Protein AF-A0AAD8L6P0-F1 (afdb_monomer_lite)

Foldseek 3Di:
DPPPPPPPPPPPDDLDAQDPVNVVVVQDRRNDPQVVDPDHPVRVVVVCVVPDDDDDPDPDDPVVVVVVDDDDDPDDDPDDDDDDPDPDDDDDDDDDDDDDDDDD

pLDDT: mean 74.45, std 14.1, range [35.62, 94.12]

Sequence (104 aa):
MDSDFEDDFDQSKPKTDTSAEEARNGKDIQGIPWERLNFTRDKYRETRLKQYKNYENLPHSREDLEKECKKVDKGHTFYDFQFNTRLVKPTVVHFQIKISAPMS

Secondary structure (DSSP, 8-state):
----------TTS------HHHHHTT--TT---GGGSSS-HHHHHHHHHHH-----S-SS-HHHHHHH-----TT-----------SSPP---------PPPP-

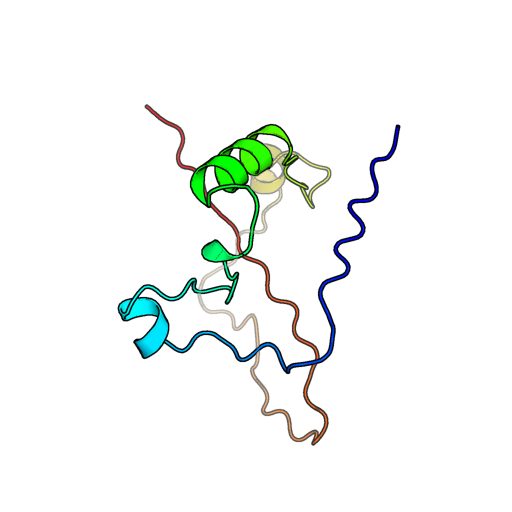Radius of gyration: 20.82 Å; chains: 1; bounding box: 46×39×52 Å

Organism: Tagetes erecta (NCBI:txid13708)

Structure (mmCIF, N/CA/C/O backbone):
data_AF-A0AAD8L6P0-F1
#
_entry.id   AF-A0AAD8L6P0-F1
#
loop_
_atom_site.group_PDB
_atom_site.id
_atom_site.type_symbol
_atom_site.label_atom_id
_atom_site.label_alt_id
_atom_site.label_comp_id
_atom_site.label_asym_id
_atom_site.label_entity_id
_atom_site.label_seq_id
_atom_site.pdbx_PDB_ins_code
_atom_site.Cartn_x
_atom_site.Cartn_y
_atom_site.Cartn_z
_atom_site.occupancy
_atom_site.B_iso_or_equiv
_atom_site.auth_seq_id
_atom_site.auth_comp_id
_atom_site.auth_asym_id
_atom_site.auth_atom_id
_atom_site.pdbx_PDB_model_num
ATOM 1 N N . MET A 1 1 ? 16.957 22.060 -7.444 1.00 35.62 1 MET A N 1
ATOM 2 C CA . MET A 1 1 ? 16.813 21.508 -8.801 1.00 35.62 1 MET A CA 1
ATOM 3 C C . MET A 1 1 ? 15.852 20.348 -8.673 1.00 35.62 1 MET A C 1
ATOM 5 O O . MET A 1 1 ? 16.286 19.245 -8.366 1.00 35.62 1 MET A O 1
ATOM 9 N N . ASP A 1 2 ? 14.556 20.650 -8.751 1.00 43.09 2 ASP A N 1
ATOM 10 C CA . ASP A 1 2 ? 13.494 19.646 -8.784 1.00 43.09 2 ASP A CA 1
ATOM 11 C C . ASP A 1 2 ? 13.586 18.933 -10.129 1.00 43.09 2 ASP A C 1
ATOM 13 O O . ASP A 1 2 ? 13.262 19.502 -11.168 1.00 43.09 2 ASP A O 1
ATOM 17 N N . SER A 1 3 ? 14.134 17.719 -10.118 1.00 44.94 3 SER A N 1
ATOM 18 C CA . SER A 1 3 ? 14.072 16.836 -11.277 1.00 44.94 3 SER A CA 1
ATOM 19 C C . SER A 1 3 ? 12.751 16.093 -11.183 1.00 44.94 3 SER A C 1
ATOM 21 O O . SER A 1 3 ? 12.696 14.991 -10.638 1.00 44.94 3 SER A O 1
ATOM 23 N N . ASP A 1 4 ? 11.699 16.744 -11.668 1.00 50.22 4 ASP A N 1
ATOM 24 C CA . ASP A 1 4 ? 10.451 16.092 -12.039 1.00 50.22 4 ASP A CA 1
ATOM 25 C C . ASP A 1 4 ? 10.802 14.989 -13.043 1.00 50.22 4 ASP A C 1
ATOM 27 O O . ASP A 1 4 ? 11.258 15.250 -14.160 1.00 50.22 4 ASP A O 1
ATOM 31 N N . PHE A 1 5 ? 10.771 13.740 -12.582 1.00 48.50 5 PHE A N 1
ATOM 32 C CA . PHE A 1 5 ? 10.959 12.591 -13.451 1.00 48.50 5 PHE A CA 1
ATOM 33 C C . PHE A 1 5 ? 9.634 12.413 -14.184 1.00 48.50 5 PHE A C 1
ATOM 35 O O . PHE A 1 5 ? 8.760 11.678 -13.729 1.00 48.50 5 PHE A O 1
ATOM 42 N N . GLU A 1 6 ? 9.490 13.162 -15.275 1.00 46.22 6 GLU A N 1
ATOM 43 C CA . GLU A 1 6 ? 8.468 12.987 -16.303 1.00 46.22 6 GLU A CA 1
ATOM 44 C C . GLU A 1 6 ? 8.579 11.549 -16.842 1.00 46.22 6 GLU A C 1
ATOM 46 O O . GLU A 1 6 ? 9.309 11.258 -17.791 1.00 46.22 6 GLU A O 1
ATOM 51 N N . ASP A 1 7 ? 7.910 10.616 -16.162 1.00 47.59 7 ASP A N 1
ATOM 52 C CA . ASP A 1 7 ? 7.713 9.244 -16.618 1.00 47.59 7 ASP A CA 1
ATOM 53 C C . ASP A 1 7 ? 6.599 9.274 -17.667 1.00 47.59 7 ASP A C 1
ATOM 55 O O . ASP A 1 7 ? 5.437 8.966 -17.389 1.00 47.59 7 ASP A O 1
ATOM 59 N N . ASP A 1 8 ? 6.962 9.705 -18.877 1.00 42.44 8 ASP A N 1
ATOM 60 C CA . ASP A 1 8 ? 6.143 9.596 -20.086 1.00 42.44 8 ASP A CA 1
ATOM 61 C C . ASP A 1 8 ? 6.010 8.112 -20.470 1.00 42.44 8 ASP A C 1
ATOM 63 O O . ASP A 1 8 ? 6.607 7.595 -21.418 1.00 42.44 8 ASP A O 1
ATOM 67 N N . PHE A 1 9 ? 5.275 7.368 -19.644 1.00 55.41 9 PHE A N 1
ATOM 68 C CA . PHE A 1 9 ? 4.917 5.988 -19.909 1.00 55.41 9 PHE A CA 1
ATOM 69 C C . PHE A 1 9 ? 3.702 5.997 -20.834 1.00 55.41 9 PHE A C 1
ATOM 71 O O . PHE A 1 9 ? 2.563 6.132 -20.382 1.00 55.41 9 PHE A O 1
ATOM 78 N N . ASP A 1 10 ? 3.983 5.858 -22.132 1.00 45.75 10 ASP A N 1
ATOM 79 C CA . ASP A 1 10 ? 3.050 5.577 -23.228 1.00 45.75 10 ASP A CA 1
ATOM 80 C C . ASP A 1 10 ? 1.750 4.906 -22.732 1.00 45.75 10 ASP A C 1
ATOM 82 O O . ASP A 1 10 ? 1.713 3.730 -22.349 1.00 45.75 10 ASP A O 1
ATOM 86 N N . GLN A 1 11 ? 0.670 5.694 -22.711 1.00 48.28 11 GLN A N 1
ATOM 87 C CA . GLN A 1 11 ? -0.653 5.339 -22.184 1.00 48.28 11 GLN A CA 1
ATOM 88 C C . GLN A 1 11 ? -1.438 4.373 -23.097 1.00 48.28 11 GLN A C 1
ATOM 90 O O . GLN A 1 11 ? -2.647 4.206 -22.934 1.00 48.28 11 GLN A O 1
ATOM 95 N N . SER A 1 12 ? -0.799 3.726 -24.076 1.00 47.31 12 SER A N 1
ATOM 96 C CA . SER A 1 12 ? -1.510 3.023 -25.153 1.00 47.31 12 SER A CA 1
ATOM 97 C C . SER A 1 12 ? -1.880 1.558 -24.885 1.00 47.31 12 SER A C 1
ATOM 99 O O . SER A 1 12 ? -2.527 0.937 -25.734 1.00 47.31 12 SER A O 1
ATOM 101 N N . LYS A 1 13 ? -1.553 0.970 -23.723 1.00 50.75 13 LYS A N 1
ATOM 102 C CA . LYS A 1 13 ? -2.043 -0.376 -23.357 1.00 50.75 13 LYS A CA 1
ATOM 103 C C . LYS A 1 13 ? -2.543 -0.435 -21.914 1.00 50.75 13 LYS A C 1
ATOM 105 O O . LYS A 1 13 ? -1.857 0.068 -21.024 1.00 50.75 13 LYS A O 1
ATOM 110 N N . PRO A 1 14 ? -3.701 -1.075 -21.649 1.00 51.81 14 PRO A N 1
ATOM 111 C CA . PRO A 1 14 ? -4.155 -1.286 -20.281 1.00 51.81 14 PRO A CA 1
ATOM 112 C C . PRO A 1 14 ? -3.066 -2.051 -19.523 1.00 51.81 14 PRO A C 1
ATOM 114 O O . PRO A 1 14 ? -2.625 -3.110 -19.972 1.00 51.81 14 PRO A O 1
ATOM 117 N N . LYS A 1 15 ? -2.597 -1.488 -18.403 1.00 61.94 15 LYS A N 1
ATOM 118 C CA . LYS A 1 15 ? -1.670 -2.151 -17.480 1.00 61.94 15 LYS A CA 1
ATOM 119 C C . LYS A 1 15 ? -2.396 -3.369 -16.908 1.00 61.94 15 LYS A C 1
ATOM 121 O O . LYS A 1 15 ? -3.161 -3.242 -15.960 1.00 61.94 15 LYS A O 1
ATOM 126 N N . THR A 1 16 ? -2.246 -4.525 -17.546 1.00 66.94 16 THR A N 1
ATOM 127 C CA . THR A 1 16 ? -2.823 -5.775 -17.054 1.00 66.94 16 THR A CA 1
ATOM 128 C C . THR A 1 16 ? -2.101 -6.162 -15.772 1.00 66.94 16 THR A C 1
ATOM 130 O O . THR A 1 16 ? -0.872 -6.271 -15.774 1.00 66.94 16 THR A O 1
ATOM 133 N N . ASP A 1 17 ? -2.858 -6.379 -14.698 1.00 80.44 17 ASP A N 1
ATOM 134 C CA . ASP A 1 17 ? -2.324 -6.880 -13.435 1.00 80.44 17 ASP A CA 1
ATOM 135 C C . ASP A 1 17 ? -1.506 -8.164 -13.654 1.00 80.44 17 ASP A C 1
ATOM 137 O O . ASP A 1 17 ? -1.806 -8.985 -14.527 1.00 80.44 17 ASP A O 1
ATOM 141 N N . THR A 1 18 ? -0.456 -8.349 -12.853 1.00 87.69 18 THR A N 1
ATOM 142 C CA . THR A 1 18 ? 0.308 -9.599 -12.842 1.00 87.69 18 THR A CA 1
ATOM 143 C C . THR A 1 18 ? -0.494 -10.671 -12.113 1.00 87.69 18 THR A C 1
ATOM 145 O O . THR A 1 18 ? -0.733 -10.580 -10.908 1.00 87.69 18 THR A O 1
ATOM 148 N N . SER A 1 19 ? -0.892 -11.716 -12.837 1.00 88.88 19 SER A N 1
ATOM 149 C CA . SER A 1 19 ? -1.562 -12.872 -12.238 1.00 88.88 19 SER A CA 1
ATOM 150 C C . SER A 1 19 ? -0.601 -13.698 -11.371 1.00 88.88 19 SER A C 1
ATOM 152 O O . SER A 1 19 ? 0.622 -13.643 -11.521 1.00 88.88 19 SER A O 1
ATOM 154 N N . ALA A 1 20 ? -1.149 -14.523 -10.474 1.00 90.38 20 ALA A N 1
ATOM 155 C CA . ALA A 1 20 ? -0.341 -15.385 -9.609 1.00 90.38 20 ALA A CA 1
ATOM 156 C C . ALA A 1 20 ? 0.514 -16.395 -10.398 1.00 90.38 20 ALA A C 1
ATOM 158 O O . ALA A 1 20 ? 1.604 -16.752 -9.959 1.00 90.38 20 ALA A O 1
ATOM 159 N N . GLU A 1 21 ? 0.026 -16.867 -11.547 1.00 93.62 21 GLU A N 1
ATOM 160 C CA . GLU A 1 21 ? 0.779 -17.758 -12.433 1.00 93.62 21 GLU A CA 1
ATOM 161 C C . GLU A 1 21 ? 1.953 -17.036 -13.090 1.00 93.62 21 GLU A C 1
ATOM 163 O O . GLU A 1 21 ? 3.084 -17.509 -13.015 1.00 93.62 21 GLU A O 1
ATOM 168 N N . GLU A 1 22 ? 1.718 -15.848 -13.642 1.00 91.81 22 GLU A N 1
ATOM 169 C CA . GLU A 1 22 ? 2.785 -15.053 -14.246 1.00 91.81 22 GLU A CA 1
ATOM 170 C C . GLU A 1 22 ? 3.844 -14.629 -13.218 1.00 91.81 22 GLU A C 1
ATOM 172 O O . GLU A 1 22 ? 5.035 -14.653 -13.527 1.00 91.81 22 GLU A O 1
ATOM 177 N N . ALA A 1 23 ? 3.437 -14.289 -11.989 1.00 91.12 23 ALA A N 1
ATOM 178 C CA . ALA A 1 23 ? 4.366 -13.969 -10.904 1.00 91.12 23 ALA A CA 1
ATOM 179 C C . ALA A 1 23 ? 5.286 -15.152 -10.571 1.00 91.12 23 ALA A C 1
ATOM 181 O O . ALA A 1 23 ? 6.490 -14.971 -10.386 1.00 91.12 23 ALA A O 1
ATOM 182 N N . ARG A 1 24 ? 4.737 -16.377 -10.528 1.00 94.12 24 ARG A N 1
ATOM 183 C CA . ARG A 1 24 ? 5.538 -17.600 -10.341 1.00 94.12 24 ARG A CA 1
ATOM 184 C C . ARG A 1 24 ? 6.501 -17.839 -11.502 1.00 94.12 24 ARG A C 1
ATOM 186 O O . ARG A 1 24 ? 7.594 -18.345 -11.276 1.00 94.12 24 ARG A O 1
ATOM 193 N N . ASN A 1 25 ? 6.125 -17.415 -12.705 1.00 93.56 25 ASN A N 1
ATOM 194 C CA . ASN A 1 25 ? 6.955 -17.496 -13.905 1.00 93.56 25 ASN A CA 1
ATOM 195 C C . ASN A 1 25 ? 7.964 -16.337 -14.033 1.00 93.56 25 ASN A C 1
ATOM 197 O O . ASN A 1 25 ? 8.624 -16.212 -15.061 1.00 93.56 25 ASN A O 1
ATOM 201 N N . GLY A 1 26 ? 8.106 -15.491 -13.006 1.00 88.44 26 GLY A N 1
ATOM 202 C CA . GLY A 1 26 ? 9.128 -14.444 -12.951 1.00 88.44 26 GLY A CA 1
ATOM 203 C C . GLY A 1 26 ? 8.685 -13.069 -13.450 1.00 88.44 26 GLY A C 1
ATOM 204 O O . GLY A 1 26 ? 9.493 -12.140 -13.429 1.00 88.44 26 GLY A O 1
ATOM 205 N N . LYS A 1 27 ? 7.414 -12.888 -13.841 1.00 89.38 27 LYS A N 1
ATOM 206 C CA . LYS A 1 27 ? 6.864 -11.548 -14.096 1.00 89.38 27 LYS A CA 1
ATOM 207 C C . LYS A 1 27 ? 6.870 -10.752 -12.792 1.00 89.38 27 LYS A C 1
ATOM 209 O O . LYS A 1 27 ? 6.501 -11.264 -11.733 1.00 89.38 27 LYS A O 1
ATOM 214 N N . ASP A 1 28 ? 7.277 -9.487 -12.851 1.00 88.69 28 ASP A N 1
ATOM 215 C CA . ASP A 1 28 ? 7.235 -8.636 -11.666 1.00 88.69 28 ASP A CA 1
ATOM 216 C C . ASP A 1 28 ? 5.786 -8.461 -11.188 1.00 88.69 28 ASP A C 1
ATOM 218 O O . ASP A 1 28 ? 4.878 -8.214 -11.981 1.00 88.69 28 ASP A O 1
ATOM 222 N N . ILE A 1 29 ? 5.564 -8.595 -9.879 1.00 88.81 29 ILE A N 1
ATOM 223 C CA . ILE A 1 29 ? 4.226 -8.568 -9.274 1.00 88.81 29 ILE A CA 1
ATOM 224 C C . ILE A 1 29 ? 3.513 -7.217 -9.434 1.00 88.81 29 ILE A C 1
ATOM 226 O O . ILE A 1 29 ? 2.291 -7.169 -9.397 1.00 88.81 29 ILE A O 1
ATOM 230 N N . GLN A 1 30 ? 4.258 -6.127 -9.640 1.00 83.38 30 GLN A N 1
ATOM 231 C CA . GLN A 1 30 ? 3.709 -4.796 -9.920 1.00 83.38 30 GLN A CA 1
ATOM 232 C C . GLN A 1 30 ? 3.590 -4.529 -11.427 1.00 83.38 30 GLN A C 1
ATOM 234 O O . GLN A 1 30 ? 3.250 -3.422 -11.834 1.00 83.38 30 GLN A O 1
ATOM 239 N N . GLY A 1 31 ? 3.910 -5.524 -12.260 1.00 86.94 31 GLY A N 1
ATOM 240 C CA . GLY A 1 31 ? 3.887 -5.415 -13.715 1.00 86.94 31 GLY A CA 1
ATOM 241 C C . GLY A 1 31 ? 4.992 -4.526 -14.283 1.00 86.94 31 GLY A C 1
ATOM 242 O O . GLY A 1 31 ? 4.925 -4.170 -15.458 1.00 86.94 31 GLY A O 1
ATOM 243 N N . ILE A 1 32 ? 6.000 -4.155 -13.482 1.00 84.44 32 ILE A N 1
ATOM 244 C CA . ILE A 1 32 ? 7.078 -3.267 -13.924 1.00 84.44 32 ILE A CA 1
ATOM 245 C C . ILE A 1 32 ? 7.959 -4.014 -14.937 1.00 84.44 32 ILE A C 1
ATOM 247 O O . ILE A 1 32 ? 8.549 -5.045 -14.591 1.00 84.44 32 ILE A O 1
ATOM 251 N N . PRO A 1 33 ? 8.095 -3.510 -16.176 1.00 88.06 33 PRO A N 1
ATOM 252 C CA . PRO A 1 33 ? 8.917 -4.145 -17.194 1.00 88.06 33 PRO A CA 1
ATOM 253 C C . PRO A 1 33 ? 10.386 -3.746 -17.006 1.00 88.06 33 PRO A C 1
ATOM 255 O O . PRO A 1 33 ? 10.903 -2.909 -17.742 1.00 88.06 33 PRO A O 1
ATOM 258 N N . TRP A 1 34 ? 11.058 -4.348 -16.019 1.00 87.56 34 TRP A N 1
ATOM 259 C CA . TRP A 1 34 ? 12.455 -4.046 -15.667 1.00 87.56 34 TRP A CA 1
ATOM 260 C C . TRP A 1 34 ? 13.416 -4.084 -16.864 1.00 87.56 34 TRP A C 1
ATOM 262 O O . TRP A 1 34 ? 14.320 -3.260 -16.932 1.00 87.56 34 TRP A O 1
ATOM 272 N N . GLU A 1 35 ? 13.160 -4.949 -17.849 1.00 84.44 35 GLU A N 1
ATOM 273 C CA . GLU A 1 35 ? 13.996 -5.084 -19.053 1.00 84.44 35 GLU A CA 1
ATOM 274 C C . GLU A 1 35 ? 13.939 -3.888 -20.008 1.00 84.44 35 GLU A C 1
ATOM 276 O O . GLU A 1 35 ? 14.745 -3.789 -20.929 1.00 84.44 35 GLU A O 1
ATOM 281 N N . ARG A 1 36 ? 12.979 -2.977 -19.820 1.00 87.62 36 ARG A N 1
ATOM 282 C CA . ARG A 1 36 ? 12.862 -1.740 -20.607 1.00 87.62 36 ARG A CA 1
ATOM 283 C C . ARG A 1 36 ? 13.493 -0.535 -19.914 1.00 87.62 36 ARG A C 1
ATOM 285 O O . ARG A 1 36 ? 13.502 0.549 -20.488 1.00 87.62 36 ARG A O 1
ATOM 292 N N . LEU A 1 37 ? 13.970 -0.699 -18.683 1.00 85.19 37 LEU A N 1
ATOM 293 C CA . LEU A 1 37 ? 14.513 0.385 -17.874 1.00 85.19 37 LEU A CA 1
ATOM 294 C C . LEU A 1 37 ? 16.041 0.404 -17.962 1.00 85.19 37 LEU A C 1
ATOM 296 O O . LEU A 1 37 ? 16.698 -0.631 -18.004 1.00 85.19 37 LEU A O 1
ATOM 300 N N . ASN A 1 38 ? 16.627 1.599 -17.891 1.00 89.38 38 ASN A N 1
ATOM 301 C CA . ASN A 1 38 ? 18.086 1.789 -17.879 1.00 89.38 38 ASN A CA 1
ATOM 302 C C . ASN A 1 38 ? 18.735 1.459 -16.517 1.00 89.38 38 ASN A C 1
ATOM 304 O O . ASN A 1 38 ? 19.888 1.811 -16.254 1.00 89.38 38 ASN A O 1
ATOM 308 N N . PHE A 1 39 ? 17.988 0.840 -15.605 1.00 86.00 39 PHE A N 1
ATOM 309 C CA . PHE A 1 39 ? 18.446 0.475 -14.273 1.00 86.00 39 PHE A CA 1
ATOM 310 C C . PHE A 1 39 ? 17.846 -0.860 -13.849 1.00 86.00 39 PHE A C 1
ATOM 312 O O . PHE A 1 39 ? 16.700 -1.182 -14.152 1.00 86.00 39 PHE A O 1
ATOM 319 N N . THR A 1 40 ? 18.630 -1.630 -13.098 1.00 89.38 40 THR A N 1
ATOM 320 C CA . THR A 1 40 ? 18.179 -2.913 -12.568 1.00 89.38 40 THR A CA 1
ATOM 321 C C . THR A 1 40 ? 17.212 -2.716 -11.406 1.00 89.38 40 THR A C 1
ATOM 323 O O . THR A 1 40 ? 17.220 -1.694 -10.707 1.00 89.38 40 THR A O 1
ATOM 326 N N . ARG A 1 41 ? 16.417 -3.755 -11.144 1.00 88.19 41 ARG A N 1
ATOM 327 C CA . ARG A 1 41 ? 15.534 -3.838 -9.976 1.00 88.19 41 ARG A CA 1
ATOM 328 C C . ARG A 1 41 ? 16.256 -3.552 -8.661 1.00 88.19 41 ARG A C 1
ATOM 330 O O . ARG A 1 41 ? 15.707 -2.866 -7.799 1.00 88.19 41 ARG A O 1
ATOM 337 N N . ASP A 1 42 ? 17.480 -4.046 -8.512 1.00 88.88 42 ASP A N 1
ATOM 338 C CA . ASP A 1 42 ? 18.267 -3.861 -7.292 1.00 88.88 42 ASP A CA 1
ATOM 339 C C . ASP A 1 42 ? 18.753 -2.421 -7.144 1.00 88.88 42 ASP A C 1
ATOM 341 O O . ASP A 1 42 ? 18.571 -1.819 -6.087 1.00 88.88 42 ASP A O 1
ATOM 345 N N . LYS A 1 43 ? 19.230 -1.804 -8.232 1.00 89.50 43 LYS A N 1
ATOM 346 C CA . LYS A 1 43 ? 19.626 -0.391 -8.227 1.00 89.50 43 LYS A CA 1
ATOM 347 C C . LYS A 1 43 ? 18.449 0.528 -7.888 1.00 89.50 43 LYS A C 1
ATOM 349 O O . LYS A 1 43 ? 18.609 1.487 -7.137 1.00 89.50 43 LYS A O 1
ATOM 354 N N . TYR A 1 44 ? 17.249 0.217 -8.384 1.00 88.38 44 TYR A N 1
ATOM 355 C CA . TYR A 1 44 ? 16.035 0.941 -7.997 1.00 88.38 44 TYR A CA 1
ATOM 356 C C . TYR A 1 44 ? 15.728 0.794 -6.504 1.00 88.38 44 TYR A C 1
ATOM 358 O O . TYR A 1 44 ? 15.416 1.779 -5.835 1.00 88.38 44 TYR A O 1
ATOM 366 N N . ARG A 1 45 ? 15.835 -0.425 -5.959 1.00 86.44 45 ARG A N 1
ATOM 367 C CA . ARG A 1 45 ? 15.617 -0.682 -4.527 1.00 86.44 45 ARG A CA 1
ATOM 368 C C . ARG A 1 45 ? 16.597 0.098 -3.659 1.00 86.44 45 ARG A C 1
ATOM 370 O O . ARG A 1 45 ? 16.163 0.699 -2.680 1.00 86.44 45 ARG A O 1
ATOM 377 N N . GLU A 1 46 ? 17.875 0.128 -4.024 1.00 89.81 46 GLU A N 1
ATOM 378 C CA . GLU A 1 46 ? 18.896 0.902 -3.314 1.00 89.81 46 GLU A CA 1
ATOM 379 C C . GLU A 1 46 ? 18.597 2.401 -3.330 1.00 89.81 46 GLU A C 1
ATOM 381 O O . GLU A 1 46 ? 18.608 3.046 -2.281 1.00 89.81 46 GLU A O 1
ATOM 386 N N . THR A 1 47 ? 18.298 2.960 -4.505 1.00 88.00 47 THR A N 1
ATOM 387 C CA . THR A 1 47 ? 17.952 4.380 -4.636 1.00 88.00 47 THR A CA 1
ATOM 388 C C . THR A 1 47 ? 16.706 4.715 -3.829 1.00 88.00 47 THR A C 1
ATOM 390 O O . THR A 1 47 ? 16.714 5.684 -3.071 1.00 88.00 47 THR A O 1
ATOM 393 N N . ARG A 1 48 ? 15.667 3.873 -3.905 1.00 83.88 48 ARG A N 1
ATOM 394 C CA . ARG A 1 48 ? 14.460 4.040 -3.097 1.00 83.88 48 ARG A CA 1
ATOM 395 C C . ARG A 1 48 ? 14.797 4.027 -1.611 1.00 83.88 48 ARG A C 1
ATOM 397 O O . ARG A 1 48 ? 14.333 4.904 -0.909 1.00 83.88 48 ARG A O 1
ATOM 404 N N . LEU A 1 49 ? 15.608 3.094 -1.116 1.00 83.56 49 LEU A N 1
ATOM 405 C CA . LEU A 1 49 ? 15.982 3.057 0.304 1.00 83.56 49 LEU A CA 1
ATOM 406 C C . LEU A 1 49 ? 16.745 4.310 0.752 1.00 83.56 49 LEU A C 1
ATOM 408 O O . LEU A 1 49 ? 16.524 4.782 1.861 1.00 83.56 49 LEU A O 1
ATOM 412 N N . LYS A 1 50 ? 17.607 4.867 -0.107 1.00 85.31 50 LYS A N 1
ATOM 413 C CA . LYS A 1 50 ? 18.347 6.106 0.184 1.00 85.31 50 LYS A CA 1
ATOM 414 C C . LYS A 1 50 ? 17.448 7.344 0.191 1.00 85.31 50 LYS A C 1
ATOM 416 O O . LYS A 1 50 ? 17.670 8.251 0.983 1.00 85.31 50 LYS A O 1
ATOM 421 N N . GLN A 1 51 ? 16.468 7.396 -0.709 1.00 81.88 51 GLN A N 1
ATOM 422 C CA . GLN A 1 51 ? 15.602 8.564 -0.902 1.00 81.88 51 GLN A CA 1
ATOM 423 C C . GLN A 1 51 ? 14.309 8.509 -0.082 1.00 81.88 51 GLN A C 1
ATOM 425 O O . GLN A 1 51 ? 13.677 9.539 0.146 1.00 81.88 51 GLN A O 1
ATOM 430 N N . TYR A 1 52 ? 13.878 7.322 0.342 1.00 75.75 52 TYR A N 1
ATOM 431 C CA . TYR A 1 52 ? 12.591 7.142 0.993 1.00 75.75 52 TYR A CA 1
ATOM 432 C C . TYR A 1 52 ? 12.631 7.667 2.422 1.00 75.75 52 TYR A C 1
ATOM 434 O O . TYR A 1 52 ? 13.198 7.059 3.329 1.00 75.75 52 TYR A O 1
ATOM 442 N N . LYS A 1 53 ? 11.955 8.792 2.629 1.00 71.31 53 LYS A N 1
ATOM 443 C CA . LYS A 1 53 ? 11.606 9.282 3.953 1.00 71.31 53 LYS A CA 1
ATOM 444 C C . LYS A 1 53 ? 10.298 8.614 4.368 1.00 71.31 53 LYS A C 1
ATOM 446 O O . LYS A 1 53 ? 9.282 8.788 3.698 1.00 71.31 53 LYS A O 1
ATOM 451 N N . ASN A 1 54 ? 10.320 7.833 5.448 1.00 70.00 54 ASN A N 1
ATOM 452 C CA . ASN A 1 54 ? 9.094 7.279 6.018 1.00 70.00 54 ASN A CA 1
ATOM 453 C C . ASN A 1 54 ? 8.157 8.438 6.375 1.00 70.00 54 ASN A C 1
ATOM 455 O O . ASN A 1 54 ? 8.513 9.294 7.184 1.00 70.00 54 ASN A O 1
ATOM 459 N N . TYR A 1 55 ? 6.978 8.473 5.758 1.00 65.31 55 TYR A N 1
ATOM 460 C CA . TYR A 1 55 ? 5.916 9.358 6.203 1.00 65.31 55 TYR A CA 1
ATOM 461 C C . TYR A 1 55 ? 5.294 8.749 7.455 1.00 65.31 55 TYR A C 1
ATOM 463 O O . TYR A 1 55 ? 4.710 7.663 7.406 1.00 65.31 55 TYR A O 1
ATOM 471 N N . GLU A 1 56 ? 5.453 9.429 8.582 1.00 64.69 56 GLU A N 1
ATOM 472 C CA . GLU A 1 56 ? 4.747 9.079 9.800 1.00 64.69 56 GLU A CA 1
ATOM 473 C C . GLU A 1 56 ? 3.433 9.860 9.827 1.00 64.69 56 GLU A C 1
ATOM 475 O O . GLU A 1 56 ? 3.422 11.087 9.820 1.00 64.69 56 GLU A O 1
ATOM 480 N N . ASN A 1 57 ? 2.308 9.138 9.827 1.00 64.88 57 ASN A N 1
ATOM 481 C CA . ASN A 1 57 ? 0.976 9.745 9.950 1.00 64.88 57 ASN A CA 1
ATOM 482 C C . ASN A 1 57 ? 0.725 10.322 11.355 1.00 64.88 57 ASN A C 1
ATOM 484 O O . ASN A 1 57 ? -0.323 10.915 11.602 1.00 64.88 57 ASN A O 1
ATOM 488 N N . LEU A 1 58 ? 1.638 10.081 12.295 1.00 68.56 58 LEU A N 1
ATOM 489 C CA . LEU A 1 58 ? 1.466 10.383 13.701 1.00 68.56 58 LEU A CA 1
ATOM 490 C C . LEU A 1 58 ? 2.393 11.543 14.067 1.00 68.56 58 LEU A C 1
ATOM 492 O O . LEU A 1 58 ? 3.604 11.428 13.905 1.00 68.56 58 LEU A O 1
ATOM 496 N N . PRO A 1 59 ? 1.851 12.662 14.571 1.00 70.25 59 PRO A N 1
ATOM 4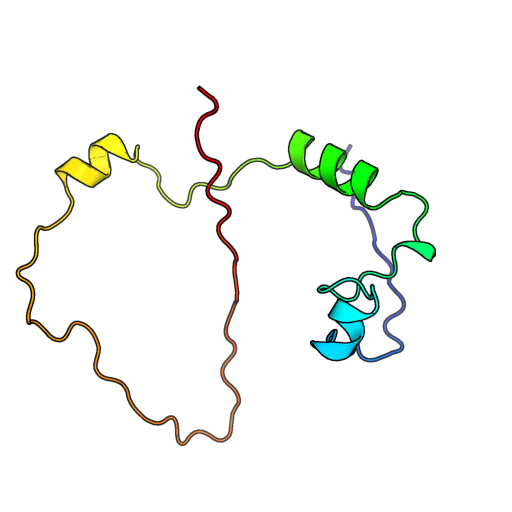97 C CA . PRO A 1 59 ? 2.677 13.749 15.084 1.00 70.25 59 PRO A CA 1
ATOM 498 C C . PRO A 1 59 ? 3.366 13.394 16.415 1.00 70.25 59 PRO A C 1
ATOM 500 O O . PRO A 1 59 ? 4.224 14.146 16.866 1.00 70.25 59 PRO A O 1
ATOM 503 N N . HIS A 1 60 ? 2.996 12.269 17.042 1.00 67.81 60 HIS A N 1
ATOM 504 C CA . HIS A 1 60 ? 3.483 11.824 18.349 1.00 67.81 60 HIS A CA 1
ATOM 505 C C . HIS A 1 60 ? 4.292 10.531 18.239 1.00 67.81 60 HIS A C 1
ATOM 507 O O . HIS A 1 60 ? 4.023 9.696 17.373 1.00 67.81 60 HIS A O 1
ATOM 513 N N . SER A 1 61 ? 5.243 10.352 19.160 1.00 74.88 61 SER A N 1
ATOM 514 C CA . SER A 1 61 ? 6.039 9.130 19.257 1.00 74.88 61 SER A CA 1
ATOM 515 C C . SER A 1 61 ? 5.150 7.910 19.542 1.00 74.88 61 SER A C 1
ATOM 517 O O . SER A 1 61 ? 4.120 8.003 20.217 1.00 74.88 61 SER A O 1
ATOM 519 N N . ARG A 1 62 ? 5.558 6.732 19.056 1.00 72.25 62 ARG A N 1
ATOM 520 C CA . ARG A 1 62 ? 4.843 5.473 19.340 1.00 72.25 62 ARG A CA 1
ATOM 521 C C . ARG A 1 62 ? 4.770 5.156 20.834 1.00 72.25 62 ARG A C 1
ATOM 523 O O . ARG A 1 62 ? 3.769 4.607 21.281 1.00 72.25 62 ARG A O 1
ATOM 530 N N . GLU A 1 63 ? 5.811 5.515 21.578 1.00 75.81 63 GLU A N 1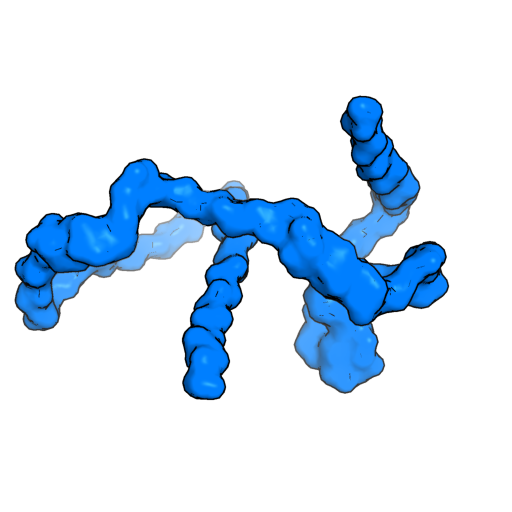
ATOM 531 C CA . GLU A 1 63 ? 5.915 5.302 23.026 1.00 75.81 63 GLU A CA 1
ATOM 532 C C . GLU A 1 63 ? 4.877 6.121 23.801 1.00 75.81 63 GLU A C 1
ATOM 534 O O . GLU A 1 63 ? 4.355 5.664 24.817 1.00 75.81 63 GLU A O 1
ATOM 539 N N . ASP A 1 64 ? 4.539 7.315 23.315 1.00 74.81 64 ASP A N 1
ATOM 540 C CA . ASP A 1 64 ? 3.508 8.149 23.932 1.00 74.81 64 ASP A CA 1
ATOM 541 C C . ASP A 1 64 ? 2.097 7.677 23.564 1.00 74.81 64 ASP A C 1
ATOM 543 O O . ASP A 1 64 ? 1.216 7.638 24.421 1.00 74.81 64 ASP A O 1
ATOM 547 N N . LEU A 1 65 ? 1.895 7.192 22.335 1.00 73.44 65 LEU A N 1
ATOM 548 C CA . LEU A 1 65 ? 0.616 6.610 21.910 1.00 73.44 65 LEU A CA 1
ATOM 549 C C . LEU A 1 65 ? 0.275 5.312 22.646 1.00 73.44 65 LEU A C 1
ATOM 551 O O . LEU A 1 65 ? -0.898 5.028 22.885 1.00 73.44 65 LEU A O 1
ATOM 555 N N . GLU A 1 66 ? 1.277 4.519 23.025 1.00 71.62 66 GLU A N 1
ATOM 556 C CA . GL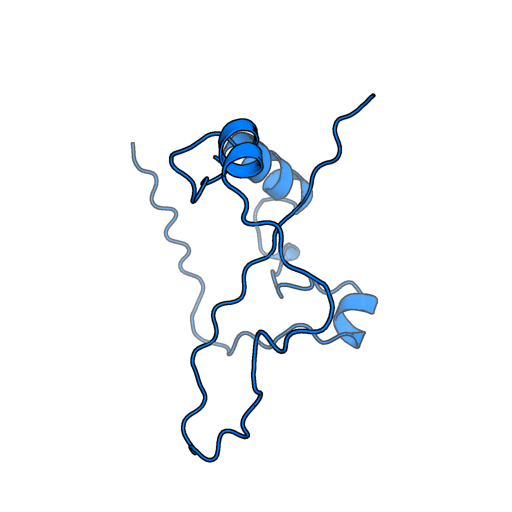U A 1 66 ? 1.051 3.303 23.809 1.00 71.62 66 GLU A CA 1
ATOM 557 C C . GLU A 1 66 ? 0.491 3.623 25.206 1.00 71.62 66 GLU A C 1
ATOM 559 O O . GLU A 1 66 ? -0.355 2.882 25.712 1.00 71.62 66 GLU A O 1
ATOM 564 N N . LYS A 1 67 ? 0.879 4.766 25.794 1.00 74.38 67 LYS A N 1
ATOM 565 C CA . LYS A 1 67 ? 0.345 5.247 27.082 1.00 74.38 67 LYS A CA 1
ATOM 566 C C . LYS A 1 67 ? -1.109 5.718 26.974 1.00 74.38 67 LYS A C 1
ATOM 568 O O . LYS A 1 67 ? -1.856 5.590 27.941 1.00 74.38 67 LYS A O 1
ATOM 573 N N . GLU A 1 68 ? -1.514 6.234 25.814 1.00 74.56 68 GLU A N 1
ATOM 574 C CA . GLU A 1 68 ? -2.876 6.723 25.545 1.00 74.56 68 GLU A CA 1
ATOM 575 C C . GLU A 1 68 ? -3.810 5.651 24.956 1.00 74.56 68 GLU A C 1
ATOM 577 O O . GLU A 1 68 ? -5.023 5.857 24.851 1.00 74.56 68 GLU A O 1
ATOM 582 N N . CYS A 1 69 ? -3.273 4.487 24.577 1.00 74.44 69 CYS A N 1
ATOM 583 C CA . CYS A 1 69 ? -4.039 3.425 23.941 1.00 74.44 69 CYS A CA 1
ATOM 584 C C . CYS A 1 69 ? -5.134 2.892 24.879 1.00 74.44 69 CYS A C 1
ATOM 586 O O . CYS A 1 69 ? -4.868 2.295 25.929 1.00 74.44 69 CYS A O 1
ATOM 588 N N . LYS A 1 70 ? -6.399 3.079 24.481 1.00 78.38 70 LYS A N 1
ATOM 589 C CA . LYS A 1 70 ? -7.555 2.573 25.224 1.00 78.38 70 LYS A CA 1
ATOM 590 C C . LYS A 1 70 ? -7.521 1.045 25.246 1.00 78.38 70 LYS A C 1
ATOM 592 O O . LYS A 1 70 ? -7.775 0.393 24.234 1.00 78.38 70 LYS A O 1
ATOM 597 N N . LYS A 1 71 ? -7.274 0.470 26.424 1.00 78.00 71 LYS A N 1
ATOM 598 C CA . LYS A 1 71 ? -7.440 -0.969 26.651 1.00 78.00 71 LYS A CA 1
ATOM 599 C C . LYS A 1 71 ? -8.921 -1.316 26.529 1.00 78.00 71 LYS A C 1
ATOM 601 O O . LYS A 1 71 ? -9.759 -0.716 27.199 1.00 78.00 71 LYS A O 1
ATOM 606 N N . VAL A 1 72 ? -9.231 -2.253 25.644 1.00 75.81 72 VAL A N 1
ATOM 607 C CA . VAL A 1 72 ? -10.591 -2.731 25.393 1.00 75.81 72 VAL A CA 1
ATOM 608 C C . VAL A 1 72 ? -10.676 -4.215 25.712 1.00 75.81 72 VAL A C 1
ATOM 610 O O . VAL A 1 72 ? -9.759 -4.978 25.397 1.00 75.81 72 VAL A O 1
ATOM 613 N N . ASP A 1 73 ? -11.780 -4.620 26.332 1.00 79.00 73 ASP A N 1
ATOM 614 C CA . ASP A 1 73 ? -12.044 -6.022 26.620 1.00 79.00 73 ASP A CA 1
ATOM 615 C C . ASP A 1 73 ? -12.363 -6.786 25.329 1.00 79.00 73 ASP A C 1
ATOM 617 O O . ASP A 1 73 ? -13.025 -6.288 24.410 1.00 79.00 73 ASP A O 1
ATOM 621 N N . LYS A 1 74 ? -11.861 -8.020 25.240 1.00 76.12 74 LYS A N 1
ATOM 622 C CA . LYS A 1 74 ? -12.159 -8.911 24.114 1.00 76.12 74 LYS A CA 1
ATOM 623 C C . LYS A 1 74 ? -13.632 -9.323 24.186 1.00 76.12 74 LYS A C 1
ATOM 625 O O . LYS A 1 74 ? -14.098 -9.718 25.247 1.00 76.12 74 LYS A O 1
ATOM 630 N N . GLY A 1 75 ? -14.336 -9.293 23.054 1.00 75.19 75 GLY A N 1
ATOM 631 C CA . GLY A 1 75 ? -15.732 -9.751 22.957 1.00 75.19 75 GLY A CA 1
ATOM 632 C C . GLY A 1 75 ? -16.723 -8.706 22.444 1.00 75.19 75 GLY A C 1
ATOM 633 O O . GLY A 1 75 ? -17.862 -9.054 22.149 1.00 75.19 75 GLY A O 1
ATOM 634 N N . HIS A 1 76 ? -16.301 -7.452 22.277 1.00 74.38 76 HIS A N 1
ATOM 635 C CA . HIS A 1 76 ? -17.112 -6.432 21.614 1.00 74.38 76 HIS A CA 1
ATOM 636 C C . HIS A 1 76 ? -16.991 -6.513 20.086 1.00 74.38 76 HIS A C 1
ATOM 638 O O . HIS A 1 76 ? -15.904 -6.736 19.545 1.00 74.38 76 HIS A O 1
ATOM 644 N N . THR A 1 77 ? -18.102 -6.294 19.382 1.00 75.44 77 THR A N 1
ATOM 645 C CA . THR A 1 77 ? -18.113 -6.075 17.933 1.00 75.44 77 THR A CA 1
ATOM 646 C C . THR A 1 77 ? -17.703 -4.632 17.644 1.00 75.44 77 THR A C 1
ATOM 648 O O . THR A 1 77 ? -18.408 -3.687 17.980 1.00 75.44 77 THR A O 1
ATOM 651 N N . PHE A 1 78 ? -16.522 -4.449 17.049 1.00 76.38 78 PHE A N 1
ATOM 652 C CA . PHE A 1 78 ? -16.029 -3.123 16.643 1.00 76.38 78 PHE A CA 1
ATOM 653 C C . PHE A 1 78 ? -16.544 -2.695 15.266 1.00 76.38 78 PHE A C 1
ATOM 655 O O . PHE A 1 78 ? -16.554 -1.508 14.954 1.00 76.38 78 PHE A O 1
ATOM 662 N N . TYR A 1 79 ? -16.955 -3.661 14.446 1.00 79.06 79 TYR A N 1
ATOM 663 C CA . TYR A 1 79 ? -17.417 -3.445 13.084 1.00 79.06 79 TYR A CA 1
ATOM 664 C C . TYR A 1 79 ? -18.582 -4.381 12.786 1.00 79.06 79 TYR A C 1
ATOM 666 O O . TYR A 1 79 ? -18.500 -5.571 13.092 1.00 79.06 79 TYR A O 1
ATOM 674 N N . ASP A 1 80 ? -19.602 -3.846 12.122 1.00 81.75 80 ASP A N 1
ATOM 675 C CA . ASP A 1 80 ? -20.665 -4.622 11.494 1.00 81.75 80 ASP A CA 1
ATOM 676 C C . ASP A 1 80 ? -20.486 -4.556 9.979 1.00 81.75 80 ASP A C 1
ATOM 678 O O . ASP A 1 80 ? -20.427 -3.479 9.379 1.00 81.75 80 ASP A O 1
ATOM 682 N N . PHE A 1 81 ? -20.370 -5.720 9.346 1.00 83.69 81 PHE A N 1
ATOM 683 C CA . PHE A 1 81 ? -20.213 -5.801 7.900 1.00 83.69 81 PHE A CA 1
ATOM 684 C C . PHE A 1 81 ? -21.574 -5.718 7.213 1.00 83.69 81 PHE A C 1
ATOM 686 O O . PHE A 1 81 ? -22.539 -6.356 7.628 1.00 83.69 81 PHE A O 1
ATOM 693 N N . GLN A 1 82 ? -21.636 -4.959 6.122 1.00 81.44 82 GLN A N 1
ATOM 694 C CA . GLN A 1 82 ? -22.832 -4.835 5.295 1.00 81.44 82 GLN A CA 1
ATOM 695 C 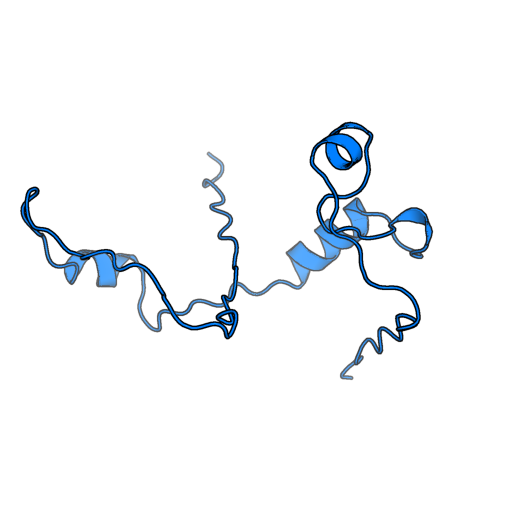C . GLN A 1 82 ? -22.503 -5.127 3.837 1.00 81.44 82 GLN A C 1
ATOM 697 O O . GLN A 1 82 ? -21.425 -4.795 3.338 1.00 81.44 82 GLN A O 1
ATOM 702 N N . PHE A 1 83 ? -23.458 -5.740 3.144 1.00 82.75 83 PHE A N 1
ATOM 703 C CA . PHE A 1 83 ? -23.345 -5.997 1.718 1.00 82.75 83 PHE A CA 1
ATOM 704 C C . PHE A 1 83 ? -23.617 -4.714 0.925 1.00 82.75 83 PHE A C 1
ATOM 706 O O . PHE A 1 83 ? -24.670 -4.091 1.073 1.00 82.75 83 PHE A O 1
ATOM 713 N N . ASN A 1 84 ? -22.674 -4.315 0.070 1.00 78.12 84 ASN A N 1
ATOM 714 C CA . ASN A 1 84 ? -22.837 -3.139 -0.777 1.00 78.12 84 ASN A CA 1
ATOM 715 C C . ASN A 1 84 ? -23.672 -3.491 -2.020 1.00 78.12 84 ASN A C 1
ATOM 717 O O . ASN A 1 84 ? -23.227 -4.250 -2.875 1.00 78.12 84 ASN A O 1
ATOM 721 N N . THR A 1 85 ? -24.872 -2.916 -2.127 1.00 84.50 85 THR A N 1
ATOM 722 C CA . THR A 1 85 ? -25.795 -3.098 -3.264 1.00 84.50 85 THR A CA 1
ATOM 723 C C . THR A 1 85 ? -25.610 -2.063 -4.376 1.00 84.50 85 THR A C 1
ATOM 725 O O . THR A 1 85 ? -26.314 -2.101 -5.386 1.00 84.50 85 THR A O 1
ATOM 728 N N . ARG A 1 86 ? -24.688 -1.108 -4.210 1.00 80.25 86 ARG A N 1
ATOM 729 C CA . ARG A 1 86 ? -24.439 -0.066 -5.210 1.00 80.25 86 ARG A CA 1
ATOM 730 C C . ARG A 1 86 ? -23.731 -0.675 -6.419 1.00 80.25 86 ARG A C 1
ATOM 732 O O . ARG A 1 86 ? -22.736 -1.376 -6.279 1.00 80.25 86 ARG A O 1
ATOM 739 N N . LEU A 1 87 ? -24.206 -0.328 -7.615 1.00 79.31 87 LEU A N 1
ATOM 740 C CA . LEU A 1 87 ? -23.581 -0.718 -8.887 1.00 79.31 87 LEU A CA 1
ATOM 741 C C . LEU A 1 87 ? -22.222 -0.038 -9.127 1.00 79.31 87 LEU A C 1
ATOM 743 O O . LEU A 1 87 ? -21.409 -0.524 -9.910 1.00 79.31 87 LEU A O 1
ATOM 747 N N . VAL A 1 88 ? -21.971 1.094 -8.465 1.00 80.31 88 VAL A N 1
ATOM 748 C CA . VAL A 1 88 ? -20.719 1.846 -8.592 1.00 80.31 88 VAL A CA 1
ATOM 749 C C . VAL A 1 88 ? -19.628 1.166 -7.768 1.00 80.31 88 VAL A C 1
ATOM 751 O O . VAL A 1 88 ? -19.767 1.011 -6.554 1.00 80.31 88 VAL A O 1
ATOM 754 N N . LYS A 1 89 ? -18.525 0.793 -8.428 1.00 78.88 89 LYS A N 1
ATOM 755 C CA . LYS A 1 89 ? -17.347 0.223 -7.762 1.00 78.88 89 LYS A CA 1
ATOM 756 C C . LYS A 1 89 ? -16.739 1.252 -6.797 1.00 78.88 89 LYS A C 1
ATOM 758 O O . LYS A 1 89 ? -16.465 2.372 -7.228 1.00 78.88 89 LYS A O 1
ATOM 763 N N . PRO A 1 90 ? -16.513 0.905 -5.517 1.00 72.94 90 PRO A N 1
ATOM 764 C CA . PRO A 1 90 ? -15.866 1.813 -4.582 1.00 72.94 90 PRO A CA 1
ATOM 765 C C . PRO A 1 90 ? -14.389 2.003 -4.942 1.00 72.94 90 PRO A C 1
ATOM 767 O O . PRO A 1 90 ? -13.703 1.053 -5.324 1.00 72.94 90 PRO A O 1
ATOM 770 N N . THR A 1 91 ? -13.888 3.223 -4.764 1.00 79.38 91 THR A N 1
ATOM 771 C CA . THR A 1 91 ? -12.454 3.517 -4.833 1.00 79.38 91 THR A CA 1
ATOM 772 C C . THR A 1 91 ? -11.815 3.111 -3.510 1.00 79.38 91 THR A C 1
ATOM 774 O O . THR A 1 91 ? -12.037 3.756 -2.488 1.00 79.38 91 THR A O 1
ATOM 777 N N . VAL A 1 92 ? -11.039 2.028 -3.516 1.00 80.75 92 VAL A N 1
ATOM 778 C CA . VAL A 1 92 ? -10.292 1.555 -2.344 1.00 80.75 92 VAL A CA 1
ATOM 779 C C . VAL A 1 92 ? -8.811 1.809 -2.584 1.00 80.75 92 VAL A C 1
ATOM 781 O O . VAL A 1 92 ? -8.249 1.324 -3.564 1.00 80.75 92 VAL A O 1
ATOM 784 N N . VAL A 1 93 ? -8.174 2.568 -1.694 1.00 74.19 93 VAL A N 1
ATOM 785 C CA 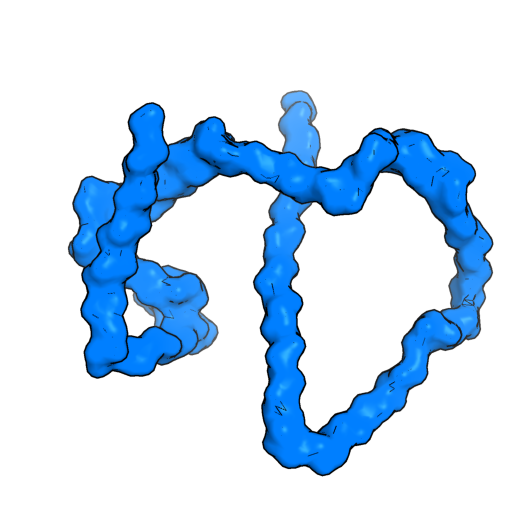. VAL A 1 93 ? -6.727 2.804 -1.741 1.00 74.19 93 VAL A CA 1
ATOM 786 C C . VAL A 1 93 ? -6.026 1.699 -0.958 1.00 74.19 93 VAL A C 1
ATOM 788 O O . VAL A 1 93 ? -6.301 1.499 0.224 1.00 74.19 93 VAL A O 1
ATOM 791 N N . HIS A 1 94 ? -5.117 0.982 -1.615 1.00 80.00 94 HIS A N 1
ATOM 792 C CA . HIS A 1 94 ? -4.270 -0.023 -0.980 1.00 80.00 94 HIS A CA 1
ATOM 793 C C . HIS A 1 94 ? -2.903 0.579 -0.640 1.00 80.00 94 HIS A C 1
ATOM 795 O O . HIS A 1 94 ? -2.261 1.185 -1.496 1.00 80.00 94 HIS A O 1
ATOM 801 N N . PHE A 1 95 ? -2.431 0.375 0.589 1.00 67.69 95 PHE A N 1
ATOM 802 C CA . PHE A 1 95 ? -1.053 0.670 0.976 1.00 67.69 95 PHE A CA 1
ATOM 803 C C . PHE A 1 95 ? -0.455 -0.508 1.744 1.00 67.69 95 PHE A C 1
ATOM 805 O O . PHE A 1 95 ? -1.153 -1.226 2.458 1.00 67.69 95 PHE A O 1
ATOM 812 N N . GLN A 1 96 ? 0.857 -0.695 1.601 1.00 76.69 96 GLN A N 1
ATOM 813 C CA . GLN A 1 96 ? 1.581 -1.798 2.220 1.00 76.69 96 GLN A CA 1
ATOM 814 C C . GLN A 1 96 ? 2.576 -1.280 3.257 1.00 76.69 96 GLN A C 1
ATOM 816 O O . GLN A 1 96 ? 3.479 -0.507 2.937 1.00 76.69 96 GLN A O 1
ATOM 821 N N . ILE A 1 97 ? 2.431 -1.747 4.497 1.00 71.88 97 ILE A N 1
ATOM 822 C CA . ILE A 1 97 ? 3.376 -1.474 5.582 1.00 71.88 97 ILE A CA 1
ATOM 823 C C . ILE A 1 97 ? 4.483 -2.529 5.527 1.00 71.88 97 ILE A C 1
ATOM 825 O O . ILE A 1 97 ? 4.209 -3.728 5.522 1.00 71.88 97 ILE A O 1
ATOM 829 N N . LYS A 1 98 ? 5.744 -2.090 5.502 1.00 72.19 98 LYS A N 1
ATOM 830 C CA . LYS A 1 98 ? 6.900 -2.964 5.731 1.00 72.19 98 LYS A CA 1
ATOM 831 C C . LYS A 1 98 ? 7.376 -2.761 7.163 1.00 72.19 98 LYS A C 1
ATOM 833 O O . LYS A 1 98 ? 7.809 -1.666 7.506 1.00 72.19 98 LYS A O 1
ATOM 838 N N . ILE A 1 99 ? 7.295 -3.802 7.984 1.00 65.75 99 ILE A N 1
ATOM 839 C CA . ILE A 1 99 ? 7.900 -3.808 9.318 1.00 65.75 99 ILE A CA 1
ATOM 840 C C . ILE A 1 99 ? 9.335 -4.309 9.144 1.00 65.75 99 ILE A C 1
ATOM 842 O O . ILE A 1 99 ? 9.545 -5.478 8.832 1.00 65.75 99 ILE A O 1
ATOM 846 N N . SER A 1 100 ? 10.323 -3.429 9.293 1.00 60.75 100 SER A N 1
ATOM 847 C CA . SER A 1 100 ? 11.719 -3.846 9.443 1.00 60.75 100 SER A CA 1
ATOM 848 C C . SER A 1 100 ? 11.952 -4.230 10.902 1.00 60.75 100 SER A C 1
ATOM 850 O O . SER A 1 100 ? 11.795 -3.384 11.782 1.00 60.75 100 SER A O 1
ATOM 852 N N . ALA A 1 101 ? 12.303 -5.489 11.165 1.00 52.16 101 ALA A N 1
ATOM 853 C CA . ALA A 1 101 ? 12.783 -5.889 12.485 1.00 52.16 101 ALA A CA 1
ATOM 854 C C . ALA A 1 101 ? 14.124 -5.185 12.776 1.00 52.16 101 ALA A C 1
ATOM 856 O O . ALA A 1 101 ? 14.933 -5.045 11.851 1.00 52.16 101 ALA A O 1
ATOM 857 N N . PRO A 1 102 ? 14.375 -4.729 14.016 1.00 54.34 102 PRO A N 1
ATOM 858 C CA . PRO A 1 102 ? 15.694 -4.237 14.389 1.00 54.34 102 PRO A CA 1
ATOM 859 C C . PRO A 1 102 ? 16.710 -5.375 14.228 1.00 54.34 102 PRO A C 1
ATOM 861 O O . PRO A 1 102 ? 16.471 -6.492 14.688 1.00 54.34 102 PRO A O 1
ATOM 864 N N . MET A 1 103 ? 17.815 -5.107 13.529 1.00 54.38 103 MET A N 1
ATOM 865 C CA . MET A 1 103 ? 18.955 -6.026 13.507 1.00 54.38 103 MET A CA 1
ATOM 866 C C . MET A 1 103 ? 19.555 -6.094 14.916 1.00 54.38 103 MET A C 1
ATOM 868 O O . MET A 1 103 ? 19.740 -5.050 15.543 1.00 54.38 103 MET A O 1
ATOM 872 N N . SER A 1 104 ? 19.792 -7.319 15.394 1.00 56.12 104 SER A N 1
ATOM 873 C CA . SER A 1 104 ? 20.465 -7.635 16.662 1.00 56.12 104 SER A CA 1
ATOM 874 C C . SER A 1 104 ? 21.932 -7.237 16.656 1.00 56.12 104 SER A C 1
ATOM 876 O O . SER A 1 104 ? 22.569 -7.521 15.613 1.00 56.12 104 SER A O 1
#